Protein AF-A0A8S2DLZ9-F1 (afdb_monomer)

Nearest PDB structures (foldseek):
  7r1l-assembly1_B  TM=9.552E-01  e=1.319E-03  Acetivibrio thermocellus
  5k2l-assembly1_A  TM=9.181E-01  e=1.628E-03  Volvox carteri f. nagariensis
  4b8v-assembly1_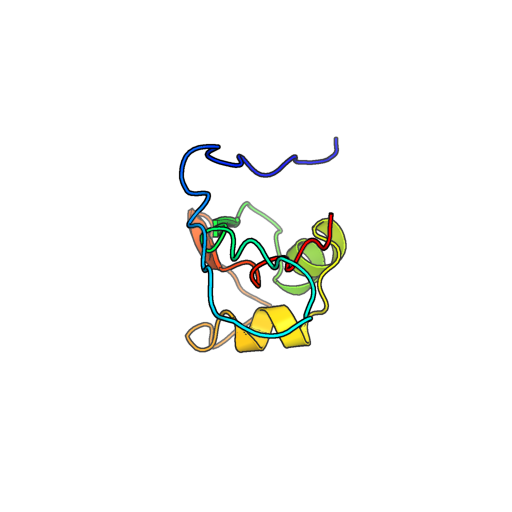A  TM=7.637E-01  e=6.538E-04  Fulvia fulva
  5c8q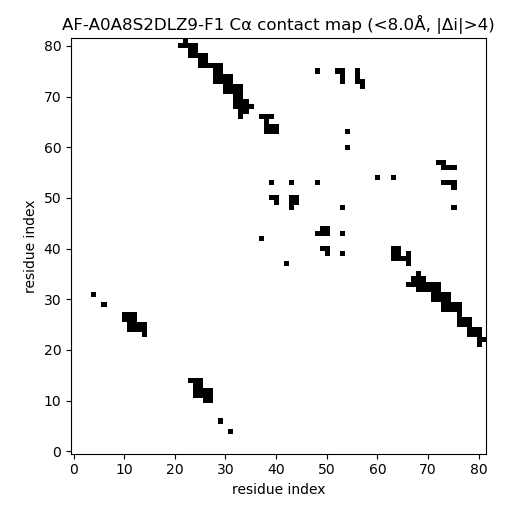-assembly1_B  TM=8.590E-01  e=2.312E-03  Pyricularia oryzae
  5yzk-ass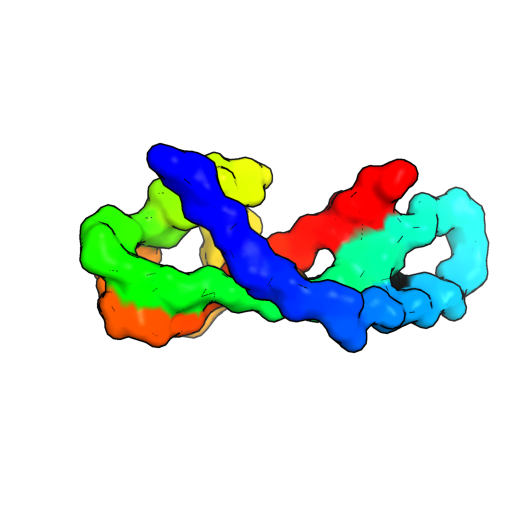embly1_A  TM=8.777E-01  e=2.660E-03  Volvox carteri f. nagariensis

InterPro domains:
  IPR018392 LysM domain [PF01476] (32-76)
  IPR018392 LysM domain [PS51782] (30-75)
  IPR018392 LysM domain [SM00257] (31-76)
  IPR018392 LysM domain [cd00118] (30-75)
  IPR036779 LysM domain superfamily [G3DSA:3.10.350.10] (20-81)
  IPR036779 LysM domain superfamily [SSF54106] (30-76)

Structure (mmCIF, N/CA/C/O backbone):
data_AF-A0A8S2DLZ9-F1
#
_entry.id   AF-A0A8S2DLZ9-F1
#
loop_
_atom_site.group_PDB
_atom_site.id
_atom_site.type_symbol
_atom_site.label_atom_id
_atom_site.label_alt_id
_atom_site.label_comp_id
_atom_site.label_asym_id
_atom_site.label_entity_id
_atom_site.label_seq_id
_atom_site.pdbx_PDB_ins_code
_atom_site.Cartn_x
_atom_site.Cartn_y
_atom_site.Cartn_z
_atom_site.occupancy
_atom_site.B_iso_or_equiv
_atom_site.auth_seq_id
_atom_site.auth_comp_id
_atom_site.auth_asym_id
_atom_site.auth_atom_id
_atom_site.pdbx_PDB_model_num
ATOM 1 N N . MET A 1 1 ? -15.909 10.818 -4.528 1.00 33.53 1 MET A N 1
ATOM 2 C CA . MET A 1 1 ? -14.997 11.953 -4.273 1.00 33.53 1 MET A CA 1
ATOM 3 C C . MET A 1 1 ? -13.581 11.424 -4.383 1.00 33.53 1 MET A C 1
ATOM 5 O O . MET A 1 1 ? -13.298 10.416 -3.751 1.00 33.53 1 MET A O 1
ATOM 9 N N . LEU A 1 2 ? -12.735 12.034 -5.216 1.00 30.81 2 LEU A N 1
ATOM 10 C CA . LEU A 1 2 ? -11.297 11.751 -5.242 1.00 30.81 2 LEU A CA 1
ATOM 11 C C . LEU A 1 2 ? -10.763 11.968 -3.814 1.00 30.81 2 LEU A C 1
ATOM 13 O O . LEU A 1 2 ? -10.792 13.100 -3.330 1.00 30.81 2 LEU A O 1
ATOM 17 N N . LYS A 1 3 ? -10.350 10.905 -3.113 1.00 45.62 3 LYS A N 1
ATOM 18 C CA . LYS A 1 3 ? -9.659 11.034 -1.823 1.00 45.62 3 LYS A CA 1
ATOM 19 C C . LYS A 1 3 ? -8.247 11.525 -2.124 1.00 45.62 3 LYS A C 1
ATOM 21 O O . LYS A 1 3 ? -7.334 10.742 -2.355 1.00 45.62 3 LYS A O 1
ATOM 26 N N . VAL A 1 4 ? -8.102 12.844 -2.216 1.00 36.97 4 VAL A N 1
ATOM 27 C CA . VAL A 1 4 ? -6.801 13.508 -2.267 1.00 36.97 4 VAL A CA 1
ATOM 28 C C . VAL A 1 4 ? -6.039 13.147 -0.996 1.00 36.97 4 VAL A C 1
ATOM 30 O O . VAL A 1 4 ? -6.470 13.455 0.114 1.00 36.97 4 VAL A O 1
ATOM 33 N N . ILE A 1 5 ? -4.929 12.434 -1.172 1.00 47.00 5 ILE A N 1
ATOM 34 C CA . ILE A 1 5 ? -3.996 12.094 -0.104 1.00 47.00 5 ILE A CA 1
ATOM 35 C C . ILE A 1 5 ? -3.493 13.398 0.514 1.00 47.00 5 ILE A C 1
ATOM 37 O O . ILE A 1 5 ? -3.098 14.317 -0.204 1.00 47.00 5 ILE A O 1
ATOM 41 N N . GLN A 1 6 ? -3.501 13.467 1.844 1.00 39.88 6 GLN A N 1
ATOM 42 C CA . GLN A 1 6 ? -2.924 14.563 2.613 1.00 39.88 6 GLN A CA 1
ATOM 43 C C . GLN A 1 6 ? -1.407 14.614 2.356 1.00 39.88 6 GLN A C 1
ATOM 45 O O . GLN A 1 6 ? -0.618 13.985 3.061 1.00 39.88 6 GLN A O 1
ATOM 50 N N . LEU A 1 7 ? -0.998 15.345 1.321 1.00 43.66 7 LEU A N 1
ATOM 51 C CA . LEU A 1 7 ? 0.385 15.749 1.116 1.00 43.66 7 LEU A CA 1
ATOM 52 C C . LEU A 1 7 ? 0.742 16.689 2.271 1.00 43.66 7 LEU A C 1
ATOM 54 O O . LEU A 1 7 ? 0.190 17.782 2.376 1.00 43.66 7 LEU A O 1
ATOM 58 N N . ARG A 1 8 ? 1.640 16.270 3.167 1.00 48.34 8 ARG A N 1
ATOM 59 C CA . ARG A 1 8 ? 2.344 17.246 4.003 1.00 48.34 8 ARG A CA 1
ATOM 60 C C . ARG A 1 8 ? 3.375 17.913 3.107 1.00 48.34 8 ARG A C 1
ATOM 62 O O . ARG A 1 8 ? 4.273 17.248 2.601 1.00 48.34 8 ARG A O 1
ATOM 69 N N . SER A 1 9 ? 3.203 19.208 2.890 1.00 48.53 9 SER A N 1
ATOM 70 C CA . SER A 1 9 ? 3.986 20.038 1.972 1.00 48.53 9 SER A CA 1
ATOM 71 C C . SER A 1 9 ? 5.458 20.241 2.377 1.00 48.53 9 SER A C 1
ATOM 73 O O . SER A 1 9 ? 6.160 21.000 1.717 1.00 48.53 9 SER A O 1
ATOM 75 N N . ASP A 1 10 ? 5.943 19.580 3.432 1.00 42.31 10 ASP A N 1
ATOM 76 C CA . ASP A 1 10 ? 7.128 20.021 4.180 1.00 42.31 10 ASP A CA 1
ATOM 77 C C . ASP A 1 10 ? 8.433 19.241 3.913 1.00 42.31 10 ASP A C 1
ATOM 79 O O . ASP A 1 10 ? 9.434 19.514 4.568 1.00 42.31 10 ASP A O 1
ATOM 83 N N . GLU A 1 11 ? 8.498 18.298 2.965 1.00 53.38 11 GLU A N 1
ATOM 84 C CA . GLU A 1 11 ? 9.724 17.491 2.752 1.00 53.38 11 GLU A CA 1
ATOM 85 C C . GLU A 1 11 ? 10.242 17.491 1.299 1.00 53.38 11 GLU A C 1
ATOM 87 O O . GLU A 1 11 ? 10.587 16.460 0.729 1.00 53.38 11 GLU A O 1
ATOM 92 N N . ILE A 1 12 ? 10.366 18.656 0.666 1.00 47.97 12 ILE A N 1
ATOM 93 C CA . ILE A 1 12 ? 11.163 18.754 -0.569 1.00 47.97 12 ILE A CA 1
ATOM 94 C C . ILE A 1 12 ? 12.657 18.676 -0.193 1.00 47.97 12 ILE A C 1
ATOM 96 O O . ILE A 1 12 ? 13.280 19.688 0.122 1.00 47.97 12 ILE A O 1
ATOM 100 N N . GLN A 1 13 ? 13.240 17.471 -0.200 1.00 44.88 13 GLN A N 1
ATOM 101 C CA . GLN A 1 13 ? 14.687 17.265 -0.047 1.00 44.88 13 GLN A CA 1
ATOM 102 C C . GLN A 1 13 ? 15.366 17.353 -1.425 1.00 44.88 13 GLN A C 1
ATOM 104 O O . GLN A 1 13 ? 15.237 16.475 -2.276 1.00 44.88 13 GLN A O 1
ATOM 109 N N . ASN A 1 14 ? 16.072 18.462 -1.650 1.00 50.31 14 ASN A N 1
ATOM 110 C CA . ASN A 1 14 ? 16.813 18.792 -2.867 1.00 50.31 14 ASN A CA 1
ATOM 111 C C . ASN A 1 14 ? 18.086 17.927 -3.002 1.00 50.31 14 ASN A C 1
ATOM 113 O O . ASN A 1 14 ? 19.137 18.289 -2.470 1.00 50.31 14 ASN A O 1
ATOM 117 N N . VAL A 1 15 ? 18.017 16.792 -3.705 1.00 51.12 15 VAL A N 1
ATOM 118 C CA . VAL A 1 15 ? 19.199 15.964 -4.014 1.00 51.12 15 VAL A CA 1
ATOM 119 C C . VAL A 1 15 ? 19.913 16.483 -5.265 1.00 51.12 15 VAL A C 1
ATOM 121 O O . VAL A 1 15 ? 19.658 16.070 -6.391 1.00 51.12 15 VAL A O 1
ATOM 124 N N . SER A 1 16 ? 20.829 17.427 -5.054 1.00 57.91 16 SER A N 1
ATOM 125 C CA . SER A 1 16 ? 21.719 17.952 -6.092 1.00 57.91 16 SER A CA 1
ATOM 126 C C . SER A 1 16 ? 22.941 17.039 -6.236 1.00 57.91 16 SER A C 1
ATOM 128 O O . SER A 1 16 ? 23.892 17.142 -5.461 1.00 57.91 16 SER A O 1
ATOM 130 N N . ALA A 1 17 ? 22.921 16.123 -7.207 1.00 47.25 17 ALA A N 1
ATOM 131 C CA . ALA A 1 17 ? 24.097 15.343 -7.586 1.00 47.25 17 ALA A CA 1
ATOM 132 C C . ALA A 1 17 ? 24.278 15.338 -9.113 1.00 47.25 17 ALA A C 1
ATOM 134 O O . ALA A 1 17 ? 23.544 14.694 -9.853 1.00 47.25 17 ALA A O 1
ATOM 135 N N . ALA A 1 18 ? 25.262 16.137 -9.526 1.00 52.44 18 ALA A N 1
ATOM 136 C CA . ALA A 1 18 ? 25.954 16.253 -10.808 1.00 52.44 18 ALA A CA 1
ATOM 137 C C . ALA A 1 18 ? 25.602 15.271 -11.955 1.00 52.44 18 ALA A C 1
ATOM 139 O O . ALA A 1 18 ? 25.679 14.054 -11.804 1.00 52.44 18 ALA A O 1
ATOM 140 N N . ASN A 1 19 ? 25.454 15.873 -13.147 1.00 45.62 19 ASN A N 1
ATOM 141 C CA . ASN A 1 19 ? 25.407 15.313 -14.511 1.00 45.62 19 ASN A CA 1
ATOM 142 C C . ASN A 1 19 ? 24.010 15.093 -15.120 1.00 45.62 19 ASN A C 1
ATOM 144 O O . ASN A 1 19 ? 23.491 13.985 -15.144 1.00 45.62 19 ASN A O 1
ATOM 148 N N . GLY A 1 20 ? 23.452 16.153 -15.719 1.00 53.25 20 GLY A N 1
ATOM 149 C CA . GLY A 1 20 ? 22.603 16.089 -16.925 1.00 53.25 20 GLY A CA 1
ATOM 150 C C . GLY A 1 20 ? 21.270 15.324 -16.882 1.00 53.25 20 GLY A C 1
ATOM 151 O O . GLY A 1 20 ? 20.591 15.274 -17.905 1.00 53.25 20 GLY A O 1
ATOM 152 N N . ALA A 1 21 ? 20.870 14.742 -15.753 1.00 53.41 21 ALA A N 1
ATOM 153 C CA . ALA A 1 21 ? 19.641 13.973 -15.606 1.00 53.41 21 ALA A CA 1
ATOM 154 C C . ALA A 1 21 ? 18.583 14.774 -14.834 1.00 53.41 21 ALA A C 1
ATOM 156 O O . ALA A 1 21 ? 18.902 15.591 -13.976 1.00 53.41 21 ALA A O 1
ATOM 157 N N . ARG A 1 22 ? 17.318 14.559 -15.204 1.00 52.72 22 ARG A N 1
ATOM 158 C CA . ARG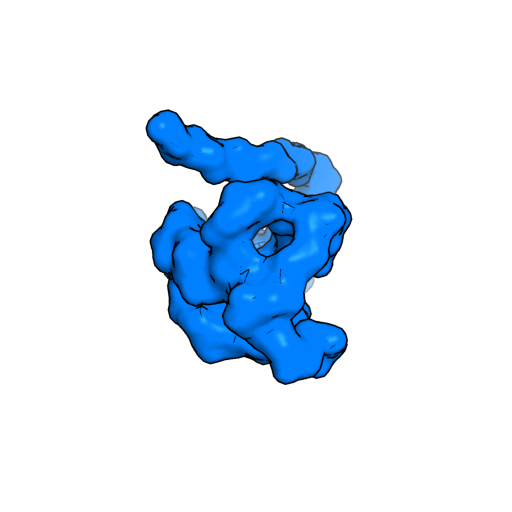 A 1 22 ? 16.113 15.247 -14.717 1.00 52.72 22 ARG A CA 1
ATOM 159 C C . ARG A 1 22 ? 16.160 15.466 -13.198 1.00 52.72 22 ARG A C 1
ATOM 161 O O . ARG A 1 22 ? 16.516 14.557 -12.461 1.00 52.72 22 ARG A O 1
ATOM 168 N N . ASN A 1 23 ? 15.791 16.664 -12.742 1.00 51.09 23 ASN A N 1
ATOM 169 C CA . ASN A 1 23 ? 15.695 16.980 -11.316 1.00 51.09 23 ASN A CA 1
ATOM 170 C C . ASN A 1 23 ? 14.575 16.140 -10.687 1.00 51.09 23 ASN A C 1
ATOM 172 O O . ASN A 1 23 ? 13.407 16.528 -10.718 1.00 51.09 23 ASN A O 1
ATOM 176 N N . PHE A 1 24 ? 14.921 14.975 -10.148 1.00 53.06 24 PHE A N 1
ATOM 177 C CA . PHE A 1 24 ? 13.996 14.152 -9.385 1.00 53.06 24 PHE A CA 1
ATOM 178 C C . PHE A 1 24 ? 13.941 14.702 -7.967 1.00 53.06 24 PHE A C 1
ATOM 180 O O . PHE A 1 24 ? 14.868 14.539 -7.174 1.00 53.06 24 PHE A O 1
ATOM 187 N N . VAL A 1 25 ? 12.847 15.384 -7.639 1.00 53.16 25 VAL A N 1
ATOM 188 C CA . VAL A 1 25 ? 12.522 15.622 -6.238 1.00 53.16 25 VAL A CA 1
ATOM 189 C C . VAL A 1 25 ? 12.074 14.280 -5.676 1.00 53.16 25 VAL A C 1
ATOM 191 O O . VAL A 1 25 ? 10.952 13.844 -5.933 1.00 53.16 25 VAL A O 1
ATOM 194 N N . THR A 1 26 ? 12.945 13.609 -4.922 1.00 50.03 26 THR A N 1
ATOM 195 C CA . THR A 1 26 ? 12.529 12.474 -4.097 1.00 50.03 26 THR A CA 1
ATOM 196 C C . THR A 1 26 ? 11.633 13.030 -2.996 1.00 50.03 26 THR A C 1
ATOM 198 O O . THR A 1 26 ? 12.106 13.493 -1.960 1.00 50.03 26 THR A O 1
ATOM 201 N N . GLN A 1 27 ? 10.323 13.061 -3.251 1.00 54.06 27 GLN A N 1
ATOM 202 C CA . GLN A 1 27 ? 9.349 13.392 -2.219 1.00 54.06 27 GLN A CA 1
ATOM 203 C C . GLN A 1 27 ? 9.462 12.386 -1.069 1.00 54.06 27 GLN A C 1
ATOM 205 O O . GLN A 1 27 ? 9.827 11.222 -1.296 1.00 54.06 27 GLN A O 1
ATOM 210 N N . PRO A 1 28 ? 9.140 12.810 0.166 1.00 56.41 28 PRO A N 1
ATOM 211 C CA . PRO A 1 28 ? 9.099 11.897 1.290 1.00 56.41 28 PRO A CA 1
ATOM 212 C C . PRO A 1 28 ? 8.154 10.743 0.955 1.00 56.41 28 PRO A C 1
ATOM 214 O O . PRO A 1 28 ? 7.206 10.911 0.179 1.00 56.41 28 PRO A O 1
ATOM 217 N N . PRO A 1 29 ? 8.368 9.561 1.538 1.00 61.44 29 PRO A N 1
ATOM 218 C CA . PRO A 1 29 ? 7.456 8.452 1.342 1.00 61.44 29 PRO A CA 1
ATOM 219 C C . PRO A 1 29 ? 6.057 8.824 1.851 1.00 61.44 29 PRO A C 1
ATOM 221 O O . PRO A 1 29 ? 5.783 8.811 3.053 1.00 61.44 29 PRO A O 1
ATOM 224 N N . ILE A 1 30 ? 5.159 9.143 0.918 1.00 75.94 30 ILE A N 1
ATOM 225 C CA . ILE A 1 30 ? 3.763 9.444 1.221 1.00 75.94 30 ILE A CA 1
ATOM 226 C C . ILE A 1 30 ? 3.134 8.167 1.779 1.00 75.94 30 ILE A C 1
ATOM 228 O O . ILE A 1 30 ? 3.277 7.081 1.217 1.00 75.94 30 ILE A O 1
ATOM 232 N N . SER A 1 31 ? 2.464 8.288 2.922 1.00 81.44 31 SER A N 1
ATO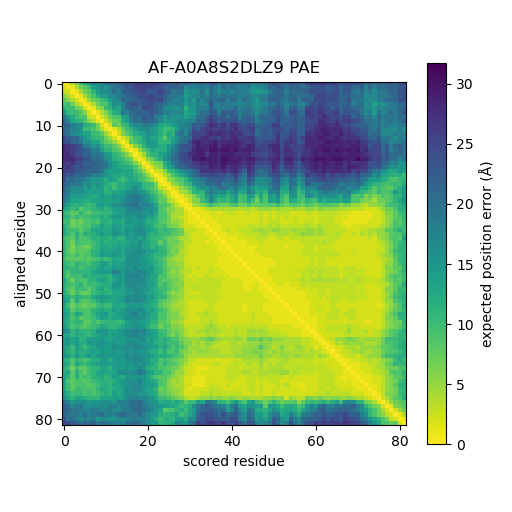M 233 C CA . SER A 1 31 ? 1.812 7.161 3.587 1.00 81.44 31 SER A CA 1
ATOM 234 C C . SER A 1 31 ? 0.297 7.295 3.490 1.00 81.44 31 SER A C 1
ATOM 236 O O . SER A 1 31 ? -0.252 8.358 3.769 1.00 81.44 31 SER A O 1
ATOM 238 N N . TYR A 1 32 ? -0.372 6.206 3.133 1.00 86.31 32 TYR A N 1
ATOM 239 C CA . TYR A 1 32 ? -1.824 6.081 3.106 1.00 86.31 32 TYR A CA 1
ATOM 240 C C . TYR A 1 32 ? -2.311 5.329 4.348 1.00 86.31 32 TYR A C 1
ATOM 242 O O . TYR A 1 32 ? -1.688 4.354 4.765 1.00 86.31 32 TYR A O 1
ATOM 250 N N . THR A 1 33 ? -3.416 5.767 4.948 1.00 89.50 33 THR A N 1
ATOM 251 C CA . THR A 1 33 ? -4.057 5.061 6.063 1.00 89.50 33 THR A CA 1
ATOM 252 C C . THR A 1 33 ? -5.250 4.283 5.535 1.00 89.50 33 THR A C 1
ATOM 254 O O . THR A 1 33 ? -6.166 4.877 4.987 1.00 89.50 33 THR A O 1
ATOM 257 N N . VAL A 1 34 ? -5.214 2.964 5.709 1.00 89.75 34 VAL A N 1
ATOM 258 C CA . VAL A 1 34 ? -6.249 2.035 5.239 1.00 89.75 34 VAL A CA 1
ATOM 259 C C . VAL A 1 34 ? -7.575 2.325 5.922 1.00 89.75 34 VAL A C 1
ATOM 261 O O . VAL A 1 34 ? -7.641 2.405 7.152 1.00 89.75 34 VAL A O 1
ATOM 264 N N . GLU A 1 35 ? -8.627 2.418 5.123 1.00 87.81 35 GLU A N 1
ATOM 265 C CA . GLU A 1 35 ? -10.004 2.538 5.578 1.00 87.81 35 GLU A CA 1
ATOM 266 C C . GLU A 1 35 ? -10.777 1.234 5.341 1.00 87.81 35 GLU A C 1
ATOM 268 O O . GLU A 1 35 ? -10.278 0.267 4.759 1.00 87.81 35 GLU A O 1
ATOM 273 N N . GLU A 1 36 ? -12.001 1.168 5.860 1.00 87.75 36 GLU A N 1
ATOM 274 C CA . GLU A 1 36 ? -12.856 -0.003 5.684 1.00 87.75 36 GLU A CA 1
ATOM 275 C C . GLU A 1 36 ? -13.129 -0.274 4.196 1.00 87.75 36 GLU A C 1
ATOM 277 O O . GLU A 1 36 ? -13.521 0.621 3.448 1.00 87.75 36 GLU A O 1
ATOM 282 N N . GLY A 1 37 ? -12.923 -1.525 3.772 1.00 85.50 37 GLY A N 1
ATOM 283 C CA . GLY A 1 37 ? -13.134 -1.958 2.387 1.00 85.50 37 GLY A CA 1
ATOM 284 C C . GLY A 1 37 ? -11.946 -1.727 1.448 1.00 85.50 37 GLY A C 1
ATOM 285 O O . GLY A 1 37 ? -12.013 -2.118 0.280 1.00 85.50 37 GLY A O 1
ATOM 286 N N . ASP A 1 38 ? -10.848 -1.149 1.935 1.00 86.12 38 ASP A N 1
ATOM 287 C CA . ASP A 1 38 ? -9.650 -0.961 1.127 1.00 86.12 38 ASP A CA 1
ATOM 288 C C . ASP A 1 38 ? -8.876 -2.270 0.917 1.00 86.12 38 ASP A C 1
ATOM 290 O O . ASP A 1 38 ? -8.634 -3.060 1.831 1.00 86.12 38 ASP A O 1
ATOM 294 N N . THR A 1 39 ? -8.398 -2.455 -0.310 1.00 87.38 39 THR A N 1
ATOM 295 C CA . THR A 1 39 ? -7.416 -3.484 -0.673 1.00 87.38 39 THR A CA 1
ATOM 296 C C . THR A 1 39 ? -6.179 -2.807 -1.241 1.00 87.38 39 THR A C 1
ATOM 298 O O . THR A 1 39 ? -6.272 -1.704 -1.788 1.00 87.38 39 THR A O 1
ATOM 301 N N . LEU A 1 40 ? -5.013 -3.465 -1.186 1.00 87.06 40 LEU A N 1
ATOM 302 C CA . LEU A 1 40 ? -3.796 -2.872 -1.756 1.00 87.06 40 LEU A CA 1
ATOM 303 C C . LEU A 1 40 ? -3.981 -2.549 -3.249 1.00 87.06 40 LEU A C 1
ATOM 305 O O . LEU A 1 40 ? -3.476 -1.541 -3.732 1.00 87.06 40 LEU A O 1
ATOM 309 N N . HIS A 1 41 ? -4.753 -3.375 -3.959 1.00 89.06 41 HIS A N 1
ATOM 310 C CA . HIS A 1 41 ? -5.072 -3.188 -5.371 1.00 89.06 41 HIS A CA 1
ATOM 311 C C . HIS A 1 41 ? -5.896 -1.920 -5.632 1.00 89.06 41 HIS A C 1
ATOM 313 O O . HIS A 1 41 ? -5.521 -1.115 -6.483 1.00 89.06 41 HIS A O 1
ATOM 319 N N . ASN A 1 42 ? -6.970 -1.696 -4.869 1.00 88.19 42 ASN A N 1
ATOM 320 C CA . ASN A 1 42 ? -7.815 -0.512 -5.043 1.00 88.19 42 ASN A CA 1
ATOM 321 C C . ASN A 1 42 ? -7.075 0.774 -4.653 1.00 88.19 42 ASN A C 1
ATOM 323 O O . ASN A 1 42 ? -7.224 1.794 -5.329 1.00 88.19 42 ASN A O 1
ATOM 327 N N . ILE A 1 43 ? -6.232 0.717 -3.613 1.00 86.81 43 ILE A N 1
ATOM 328 C CA . ILE A 1 43 ? -5.365 1.839 -3.228 1.00 86.81 43 ILE A CA 1
ATOM 329 C C . ILE A 1 43 ? -4.357 2.126 -4.349 1.00 86.81 43 ILE A C 1
ATOM 331 O O . ILE A 1 43 ? -4.158 3.288 -4.694 1.00 86.81 43 ILE A O 1
ATOM 335 N N . ALA A 1 44 ? -3.742 1.098 -4.942 1.00 86.81 44 ALA A N 1
ATOM 336 C CA . ALA A 1 44 ? -2.797 1.260 -6.047 1.00 86.81 44 ALA A CA 1
ATOM 337 C C . ALA A 1 44 ? -3.454 1.960 -7.247 1.00 86.81 44 ALA A C 1
ATOM 339 O O . ALA A 1 44 ? -2.987 3.016 -7.670 1.00 86.81 44 ALA A O 1
ATOM 340 N N . ILE A 1 45 ? -4.595 1.439 -7.716 1.00 86.06 45 ILE A N 1
ATOM 341 C CA . ILE A 1 45 ? -5.341 2.000 -8.854 1.00 86.06 45 ILE A CA 1
ATOM 342 C C . ILE A 1 45 ? -5.764 3.444 -8.580 1.00 86.06 45 ILE A C 1
ATOM 344 O O . ILE A 1 45 ? -5.561 4.314 -9.423 1.00 86.06 45 ILE A O 1
ATOM 348 N N . SER A 1 46 ? -6.297 3.720 -7.387 1.00 84.38 46 SER A N 1
ATOM 349 C CA . SER A 1 46 ? -6.748 5.069 -7.012 1.00 84.38 46 SER A CA 1
ATOM 350 C C . SER A 1 46 ? -5.615 6.097 -7.017 1.00 84.38 46 SER A C 1
ATOM 352 O O . SER A 1 46 ? -5.862 7.287 -7.194 1.00 84.38 46 SER A O 1
ATOM 354 N N . ASN A 1 47 ? -4.376 5.634 -6.841 1.00 81.06 47 ASN A N 1
ATOM 355 C CA . ASN A 1 47 ? -3.181 6.465 -6.773 1.00 81.06 47 ASN A CA 1
ATOM 356 C C . ASN A 1 47 ? -2.285 6.348 -8.014 1.00 81.06 47 ASN A C 1
ATOM 358 O O . ASN A 1 47 ? -1.184 6.887 -8.011 1.00 81.06 47 ASN A O 1
ATOM 362 N N . ASN A 1 48 ? -2.777 5.718 -9.087 1.00 83.25 48 ASN A N 1
ATOM 363 C CA . ASN A 1 48 ? -2.056 5.505 -10.347 1.00 83.25 48 ASN A CA 1
ATOM 364 C C . ASN A 1 48 ? -0.737 4.731 -10.187 1.00 83.25 48 ASN A C 1
ATOM 366 O O . ASN A 1 48 ? 0.214 4.962 -10.930 1.00 83.25 48 ASN A O 1
ATOM 370 N N . PHE A 1 49 ? -0.690 3.803 -9.233 1.00 84.81 49 PHE A N 1
ATOM 371 C CA . PHE A 1 49 ? 0.415 2.865 -9.068 1.00 84.81 49 PHE A CA 1
ATOM 372 C C . PHE A 1 49 ? 0.009 1.470 -9.516 1.00 84.81 49 PHE A C 1
ATOM 374 O O . PHE A 1 49 ? -1.157 1.071 -9.437 1.00 84.81 49 PHE A O 1
ATOM 381 N N . THR A 1 50 ? 0.994 0.689 -9.936 1.00 88.25 50 THR A N 1
ATOM 382 C CA . THR A 1 50 ? 0.801 -0.741 -10.134 1.00 88.25 50 THR A CA 1
ATOM 383 C C . THR A 1 50 ? 0.789 -1.470 -8.792 1.00 88.25 50 THR A C 1
ATOM 385 O O . THR A 1 50 ? 1.359 -1.033 -7.786 1.00 88.25 50 THR A O 1
ATOM 388 N N . LEU A 1 51 ? 0.136 -2.634 -8.772 1.00 88.19 51 LEU A N 1
ATOM 389 C CA . LEU A 1 51 ? 0.147 -3.501 -7.596 1.00 88.19 51 LEU A CA 1
ATOM 390 C C . LEU A 1 51 ? 1.573 -3.960 -7.252 1.00 88.19 51 LEU A C 1
ATOM 392 O O . LEU A 1 51 ? 1.880 -4.137 -6.078 1.00 88.19 51 LEU A O 1
ATOM 396 N N . ASP A 1 52 ? 2.428 -4.156 -8.255 1.00 88.81 52 ASP A N 1
ATOM 397 C CA . ASP A 1 52 ? 3.807 -4.604 -8.059 1.00 88.81 52 ASP A CA 1
ATOM 398 C C . ASP A 1 52 ? 4.656 -3.543 -7.347 1.00 88.81 52 ASP A C 1
ATOM 400 O O . ASP A 1 52 ? 5.236 -3.822 -6.298 1.00 88.81 52 ASP A O 1
ATOM 404 N N . GLU A 1 53 ? 4.605 -2.292 -7.813 1.00 86.50 53 GLU A N 1
ATOM 405 C CA . GLU A 1 53 ? 5.283 -1.162 -7.159 1.00 86.50 53 GLU A CA 1
ATOM 406 C C . GLU A 1 53 ? 4.839 -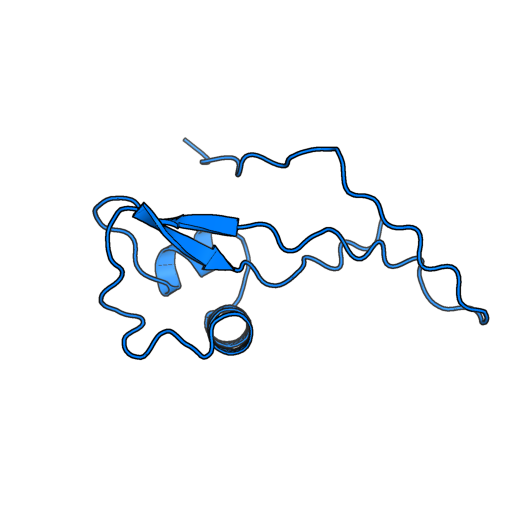1.007 -5.699 1.00 86.50 53 GLU A C 1
ATOM 408 O O . GLU A 1 53 ? 5.652 -0.786 -4.798 1.00 86.50 53 GLU A O 1
ATOM 413 N N . MET A 1 54 ? 3.543 -1.190 -5.438 1.00 88.00 54 MET A N 1
ATOM 414 C CA . MET A 1 54 ? 2.997 -1.171 -4.083 1.00 88.00 54 MET A CA 1
ATOM 415 C C . MET A 1 54 ? 3.495 -2.339 -3.224 1.00 88.00 54 MET A C 1
ATOM 417 O O . MET A 1 54 ? 3.768 -2.144 -2.040 1.00 88.00 54 MET A O 1
ATOM 421 N N . LYS A 1 55 ? 3.659 -3.543 -3.780 1.00 88.75 55 LYS A N 1
ATOM 422 C CA . LYS A 1 55 ? 4.226 -4.690 -3.050 1.00 88.75 55 LYS A CA 1
ATOM 423 C C . LYS A 1 55 ? 5.692 -4.460 -2.699 1.00 88.75 55 LYS A C 1
ATOM 425 O O . LYS A 1 55 ? 6.076 -4.675 -1.551 1.00 88.75 55 LYS A O 1
ATOM 430 N N . VAL A 1 56 ? 6.479 -3.960 -3.652 1.00 88.12 56 VAL A N 1
ATOM 431 C CA . VAL A 1 56 ? 7.898 -3.625 -3.456 1.00 88.12 56 VAL A CA 1
ATOM 432 C C . VAL A 1 56 ? 8.068 -2.544 -2.387 1.00 88.12 56 VAL A C 1
ATOM 434 O O . VAL A 1 56 ? 8.949 -2.648 -1.534 1.00 88.12 56 VAL A O 1
ATOM 437 N N . ALA A 1 57 ? 7.191 -1.536 -2.368 1.00 86.19 57 ALA A N 1
ATOM 438 C CA . ALA A 1 57 ? 7.200 -0.499 -1.338 1.00 86.19 57 ALA A CA 1
ATOM 439 C C . ALA A 1 57 ? 6.790 -1.020 0.055 1.00 86.19 57 ALA A C 1
ATOM 441 O O . ALA A 1 57 ? 7.162 -0.418 1.068 1.00 86.19 57 ALA A O 1
ATOM 442 N N . ASN A 1 58 ? 6.055 -2.136 0.126 1.00 90.12 58 ASN A N 1
ATOM 443 C CA . ASN A 1 58 ? 5.484 -2.685 1.356 1.00 90.12 58 ASN A CA 1
ATOM 444 C C . ASN A 1 58 ? 5.838 -4.173 1.570 1.00 90.12 58 ASN A C 1
ATOM 446 O O . ASN A 1 58 ? 4.938 -5.011 1.688 1.00 90.12 58 ASN A O 1
ATOM 450 N N . PRO A 1 59 ? 7.130 -4.527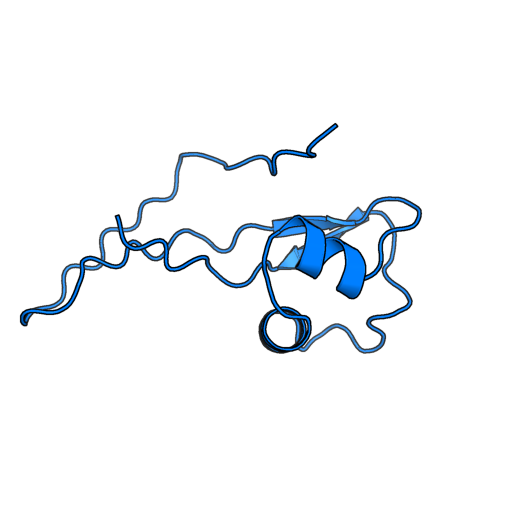 1.715 1.00 87.88 59 PRO A N 1
ATOM 451 C CA . PRO A 1 59 ? 7.566 -5.924 1.828 1.00 87.88 59 PRO A CA 1
ATOM 452 C C . PRO A 1 59 ? 7.128 -6.604 3.136 1.00 87.88 59 PRO A C 1
ATOM 454 O O . PRO A 1 59 ? 7.211 -7.818 3.262 1.00 87.88 59 PRO A O 1
ATOM 457 N N . LYS A 1 60 ? 6.672 -5.827 4.127 1.00 88.00 60 LYS A N 1
ATOM 458 C CA . LYS A 1 60 ? 6.200 -6.329 5.428 1.00 88.00 60 LYS A CA 1
ATOM 459 C C . LYS A 1 60 ? 4.733 -6.770 5.416 1.00 88.00 60 LYS A C 1
ATOM 461 O O . LYS A 1 60 ? 4.244 -7.254 6.430 1.00 88.00 60 LYS A O 1
ATOM 466 N N . ILE A 1 61 ? 4.007 -6.536 4.323 1.00 87.81 61 ILE A N 1
ATOM 467 C CA . ILE A 1 61 ? 2.610 -6.953 4.201 1.00 87.81 61 ILE A CA 1
ATOM 468 C C . ILE A 1 61 ? 2.593 -8.368 3.641 1.00 87.81 61 ILE A C 1
ATOM 470 O O . ILE A 1 61 ? 2.890 -8.583 2.473 1.00 87.81 61 ILE A O 1
ATOM 474 N N . GLU A 1 62 ? 2.220 -9.324 4.481 1.00 80.56 62 GLU A N 1
ATOM 475 C CA . GLU A 1 62 ? 2.138 -10.735 4.095 1.00 80.56 62 GLU A CA 1
ATOM 476 C C . GLU A 1 62 ? 0.884 -11.027 3.262 1.00 80.56 62 GLU A C 1
ATOM 478 O O . GLU A 1 62 ? 0.901 -11.878 2.375 1.00 80.56 62 GLU A O 1
ATOM 483 N N . ASN A 1 63 ? -0.211 -10.303 3.526 1.00 84.75 63 ASN A N 1
ATOM 484 C CA . ASN A 1 63 ? -1.487 -10.507 2.854 1.00 84.75 63 ASN A CA 1
ATOM 485 C C . ASN A 1 63 ? -2.064 -9.201 2.296 1.00 84.75 63 ASN A C 1
ATOM 487 O O . ASN A 1 63 ? -2.681 -8.406 2.999 1.00 84.75 63 ASN A O 1
ATOM 491 N N . TYR A 1 64 ? -1.894 -9.007 0.992 1.00 80.69 64 TYR A N 1
ATOM 492 C CA . TYR A 1 64 ? -2.317 -7.801 0.276 1.00 80.69 64 TYR A CA 1
ATOM 493 C C . TYR A 1 64 ? -3.837 -7.678 0.071 1.00 80.69 64 TYR A C 1
ATOM 495 O O . TYR A 1 64 ? -4.318 -6.598 -0.277 1.00 80.69 64 TYR A O 1
ATOM 503 N N . ASN A 1 65 ? -4.584 -8.767 0.292 1.00 80.62 65 ASN A N 1
ATOM 504 C CA . ASN A 1 65 ? -6.047 -8.788 0.215 1.00 80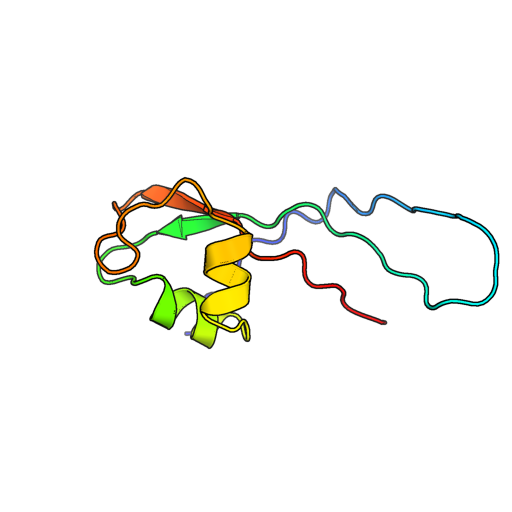.62 65 ASN A CA 1
ATOM 505 C C . ASN A 1 65 ? -6.713 -8.426 1.550 1.00 80.62 65 ASN A C 1
ATOM 507 O O . ASN A 1 65 ? -7.885 -8.067 1.560 1.00 80.62 65 ASN A O 1
ATOM 511 N N . PHE A 1 66 ? -5.979 -8.514 2.663 1.00 82.25 66 PHE A N 1
ATOM 512 C CA . PHE A 1 66 ? -6.496 -8.260 4.006 1.00 82.25 66 PHE A CA 1
ATOM 513 C C . PHE A 1 66 ? -5.634 -7.212 4.701 1.00 82.25 66 PHE A C 1
ATOM 515 O O . PHE A 1 66 ? -4.689 -7.526 5.427 1.00 82.25 66 PHE A O 1
ATOM 522 N N . LEU A 1 67 ? -5.973 -5.948 4.467 1.00 87.75 67 LEU A N 1
ATOM 523 C CA . LEU A 1 67 ? -5.367 -4.825 5.166 1.00 87.75 67 LEU A CA 1
ATOM 524 C C . LEU A 1 67 ? -6.171 -4.502 6.427 1.00 87.75 67 LEU A C 1
ATOM 526 O O . LEU A 1 67 ? -7.395 -4.625 6.450 1.00 87.75 67 LEU A O 1
ATOM 530 N N . ARG A 1 68 ? -5.485 -4.093 7.496 1.00 88.75 68 ARG A N 1
ATOM 531 C CA . ARG A 1 68 ? -6.156 -3.673 8.733 1.00 88.75 68 ARG A CA 1
ATOM 532 C C . ARG A 1 68 ? -6.544 -2.205 8.632 1.00 88.75 68 ARG A C 1
ATOM 534 O O . ARG A 1 68 ? -5.727 -1.384 8.232 1.00 88.75 68 ARG A O 1
ATOM 541 N N . ILE A 1 69 ? -7.751 -1.856 9.062 1.00 88.62 69 ILE A N 1
ATOM 542 C CA . ILE A 1 69 ? -8.171 -0.453 9.174 1.00 88.62 69 ILE A CA 1
ATOM 543 C C . ILE A 1 69 ? -7.185 0.292 10.089 1.00 88.62 69 ILE A C 1
ATOM 545 O O . ILE A 1 69 ? -6.776 -0.224 11.131 1.00 88.62 69 ILE A O 1
ATOM 549 N N . GLY A 1 70 ? -6.756 1.483 9.676 1.00 87.25 70 GLY A N 1
ATOM 550 C CA . GLY A 1 70 ? -5.731 2.269 10.365 1.00 87.25 70 GLY A CA 1
ATOM 551 C C . GLY A 1 70 ? -4.287 1.857 10.048 1.00 87.25 70 GLY A C 1
ATOM 552 O O . GLY A 1 70 ? -3.350 2.541 10.467 1.00 87.25 70 GLY A O 1
ATOM 553 N N . GLN A 1 71 ? -4.071 0.774 9.292 1.00 88.94 71 GLN A N 1
ATOM 554 C CA . GLN A 1 71 ? -2.740 0.376 8.842 1.00 88.94 71 GLN A CA 1
ATOM 555 C C . GLN A 1 71 ? -2.149 1.443 7.922 1.00 88.94 71 GLN A C 1
ATOM 557 O O . GLN A 1 71 ? -2.825 1.976 7.044 1.00 88.94 71 GLN A O 1
ATOM 562 N N . LYS A 1 72 ? -0.862 1.744 8.110 1.00 88.44 72 LYS A N 1
ATOM 563 C CA . LYS A 1 72 ? -0.121 2.641 7.223 1.00 88.44 72 LYS A CA 1
ATOM 564 C C . LYS A 1 72 ? 0.472 1.848 6.063 1.00 88.44 72 LYS A C 1
ATOM 566 O O . LYS A 1 72 ? 1.220 0.898 6.284 1.00 88.44 72 LYS A O 1
ATOM 571 N N . ILE A 1 73 ? 0.146 2.265 4.850 1.00 88.31 73 ILE A N 1
ATOM 572 C CA . ILE A 1 73 ? 0.679 1.753 3.590 1.00 88.31 73 ILE A CA 1
ATOM 573 C C . ILE A 1 73 ? 1.631 2.796 3.038 1.00 88.31 73 ILE A C 1
ATOM 575 O O . ILE A 1 73 ? 1.282 3.969 2.930 1.00 88.31 73 ILE A O 1
ATOM 579 N N . LYS A 1 74 ? 2.836 2.373 2.682 1.00 86.38 74 LYS A N 1
ATOM 580 C CA . LYS A 1 74 ? 3.796 3.220 1.990 1.00 86.38 74 LYS A CA 1
ATOM 581 C C . LYS A 1 74 ? 3.396 3.298 0.523 1.00 86.38 74 LYS A C 1
ATOM 583 O O . LYS A 1 74 ? 3.310 2.268 -0.140 1.00 86.38 74 LYS A O 1
ATOM 588 N N . LEU A 1 75 ? 3.166 4.497 0.011 1.00 84.38 75 LEU A N 1
ATOM 589 C CA . LEU A 1 75 ? 3.025 4.686 -1.423 1.00 84.38 75 LEU A CA 1
ATOM 590 C C . LEU A 1 75 ? 4.430 4.735 -2.037 1.00 84.38 75 LEU A C 1
ATOM 592 O O . LEU A 1 75 ? 5.318 5.371 -1.453 1.00 84.38 75 LEU A O 1
ATOM 596 N N . PRO A 1 76 ? 4.672 4.046 -3.166 1.00 76.88 76 PRO A N 1
ATOM 597 C CA . PRO A 1 76 ? 5.921 4.193 -3.891 1.00 76.88 76 PRO A CA 1
ATOM 598 C C . PRO A 1 76 ? 6.121 5.678 -4.200 1.00 76.88 76 PRO A C 1
ATOM 600 O O . PRO A 1 76 ? 5.183 6.376 -4.588 1.00 76.88 76 PRO A O 1
ATOM 603 N N . GLY A 1 77 ? 7.323 6.178 -3.905 1.00 69.19 77 GLY A N 1
ATOM 604 C CA . GLY A 1 77 ? 7.654 7.584 -4.084 1.00 69.19 77 GLY A CA 1
ATOM 605 C C . GLY A 1 77 ? 7.380 7.951 -5.530 1.00 69.19 77 GLY A C 1
ATOM 606 O O . GLY A 1 77 ? 8.002 7.400 -6.434 1.00 69.19 77 GLY A O 1
ATOM 607 N N . MET A 1 78 ? 6.401 8.824 -5.746 1.00 54.53 78 MET A N 1
ATOM 608 C CA . MET A 1 78 ? 6.139 9.353 -7.069 1.00 54.53 78 MET A CA 1
ATOM 609 C C . MET A 1 78 ? 7.378 10.141 -7.487 1.00 54.53 78 MET A C 1
ATOM 611 O O . MET A 1 78 ? 7.617 11.245 -7.004 1.00 54.53 78 MET A O 1
ATOM 615 N N . GLU A 1 79 ? 8.184 9.584 -8.383 1.00 50.41 79 GLU A N 1
ATOM 616 C CA . GLU A 1 79 ? 9.148 10.382 -9.127 1.00 50.41 79 GLU A CA 1
ATOM 617 C C . GLU A 1 79 ? 8.347 11.245 -10.104 1.00 50.41 79 GLU A C 1
ATOM 619 O O . GLU A 1 79 ? 8.197 10.932 -11.284 1.00 50.41 79 GLU A O 1
ATOM 624 N N . ARG A 1 80 ? 7.729 12.320 -9.603 1.00 45.28 80 ARG A N 1
ATOM 625 C CA . ARG A 1 80 ? 7.117 13.313 -10.481 1.00 45.28 80 ARG A CA 1
ATOM 626 C C . ARG A 1 80 ? 8.254 14.094 -11.123 1.00 45.28 80 ARG A C 1
ATOM 628 O O . ARG A 1 80 ? 8.816 14.990 -10.500 1.00 45.28 80 ARG A O 1
ATOM 635 N N . CYS A 1 81 ? 8.582 13.764 -12.370 1.00 41.97 81 CYS A N 1
ATOM 636 C CA . CYS A 1 81 ? 9.231 14.736 -13.240 1.00 41.97 81 CYS A CA 1
ATOM 637 C C . CYS A 1 81 ? 8.302 15.953 -13.355 1.00 41.97 81 CYS A C 1
ATOM 639 O O . CYS A 1 81 ? 7.134 15.797 -13.723 1.00 41.97 81 CYS A O 1
ATOM 641 N N . LEU A 1 82 ? 8.810 17.129 -12.980 1.00 45.94 82 LEU A N 1
ATOM 642 C CA . LEU A 1 82 ? 8.206 18.417 -13.325 1.00 45.94 82 LEU A CA 1
ATOM 643 C C . LEU A 1 82 ? 8.372 18.690 -14.823 1.00 45.94 82 LEU A C 1
ATOM 645 O O . LEU A 1 82 ? 9.439 18.317 -15.369 1.00 45.94 82 LEU A O 1
#

pLDDT: mean 70.24, std 19.14, range [30.81, 90.12]

Sequence (82 aa):
MLKVIQLRSDEIQNVSAANGARNFVTQPPISYTVEEGDTLHNIAISNNFTLDEMKVANPKIENYNFLRIGQKIKLPGMERCL

Organism: NCBI:txid1234261

Mean predicted aligned error: 11.35 Å

Solvent-accessible surface area (backbone atoms only — not comparable to full-atom values): 5369 Å² total; per-residue (Å²): 129,88,82,75,75,87,73,76,90,84,48,85,50,83,72,87,74,88,77,100,64,83,77,56,50,58,46,60,73,48,68,45,68,37,49,89,91,50,30,53,57,59,54,18,56,76,68,78,41,51,59,62,54,40,43,71,51,34,76,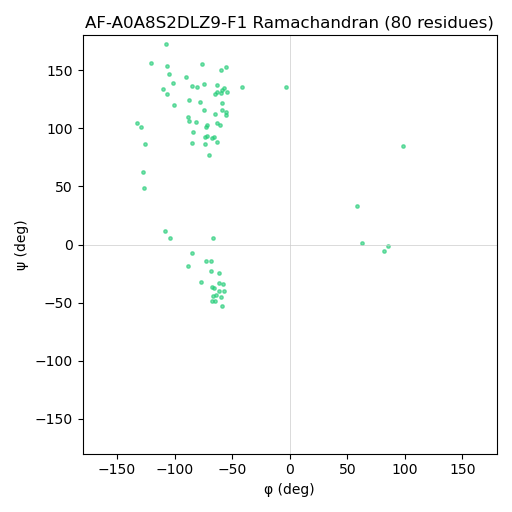85,60,90,48,60,79,66,62,54,69,70,39,78,41,48,44,56,61,64,72,55,75,125

Secondary structure (DSSP, 8-state):
--------TT--B----SSS-----B----EEEP-TT--HHHHHHHTT--HHHHHHH-TT-S-TT-PPTT-EEEPP------

Radius of gyration: 14.33 Å; Cα contacts (8 Å, |Δi|>4): 99; chains: 1; bounding box: 41×31×27 Å

Foldseek 3Di:
DLPDQPPPPPDQDFPDDDDDDFRFRQRDFRKDFDAPPDFCCVVQVSVVHDSVLQCVQCVVDPDRGDDDGRDIGGDRRPRDRD